Protein AF-A0AAW0XJX6-F1 (afdb_monomer)

Solvent-accessible surface area (backbone atoms only — not comparable to full-atom values): 5277 Å² total; per-residue (Å²): 137,80,85,62,63,68,65,38,80,44,78,47,77,47,86,43,70,48,69,62,51,64,49,42,49,37,24,41,34,38,42,40,24,65,27,34,39,33,45,36,39,34,62,42,42,24,41,36,38,41,39,20,58,27,30,39,35,44,37,39,31,61,21,54,25,41,35,38,41,40,19,56,29,30,39,34,43,38,38,28,55,30,49,24,40,35,36,41,38,26,65,41,52,77,41,73,71,43,62,42,60,78,55,50,71,47,80,45,64,118

Secondary structure (DSSP, 8-state):
-----SS-EEEEE-SS-EE--B--SS-EEEEE-SS-EE--B--SS-EEEEE-SSEEE--B--SS-EEEEE-SSEEE--B--SS-EEEEE-SS-EE--B--SS-EEEEE--

Organism: Cherax quadricarinatus (NCBI:txid27406)

Foldseek 3Di:
DDADDAEDAEEDEDEEEAEQAEDHAEYAYEYAYAEEYENYEYEHEYAYEYAYQYEYYQHYYEYQYNYEAHYQYEYEAAAYAYQYAYEHEYCYYYYDYHYHDNYNYHYDHD

Nearest PDB structures (foldseek):
  2n3d-assembly1_A  TM=2.867E-01  e=1.865E+00  Caulobacter vibrioides CB15

pLDDT: mean 73.95, std 9.89, range [41.16, 85.31]

Mean predicted aligned error: 7.66 Å

Radius of gyration: 12.64 Å; Cα contacts (8 Å, |Δi|>4): 353; chains: 1; bounding box: 35×19×38 Å

Sequence (110 aa):
DPWLPSRPLAAFKTPGCLQDPWLSSRPLAAFKTPGCLQDPWLPSRPLAAFKTPGCLQDPWLPSRPLAVFKTPGCLQDPWLPSRPLAAFKTPGCLQDPWLPSRPLAAFK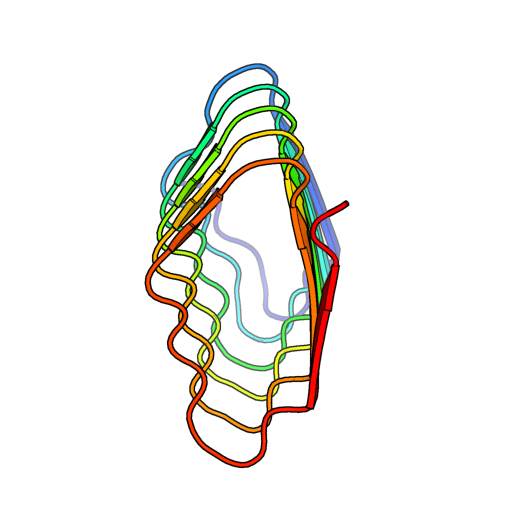TP

Structure (mmCIF, N/CA/C/O backbone):
data_AF-A0AAW0XJX6-F1
#
_entry.id   AF-A0AAW0XJX6-F1
#
loop_
_atom_site.group_PDB
_atom_site.id
_atom_site.type_symbol
_atom_site.label_atom_id
_atom_site.label_alt_id
_atom_site.label_comp_id
_atom_site.label_asym_id
_atom_site.label_entity_id
_atom_site.label_seq_id
_atom_site.pdbx_PDB_ins_code
_atom_site.Cartn_x
_atom_site.Cartn_y
_atom_site.Cartn_z
_atom_site.occupancy
_atom_site.B_iso_or_equiv
_atom_site.auth_seq_id
_atom_site.auth_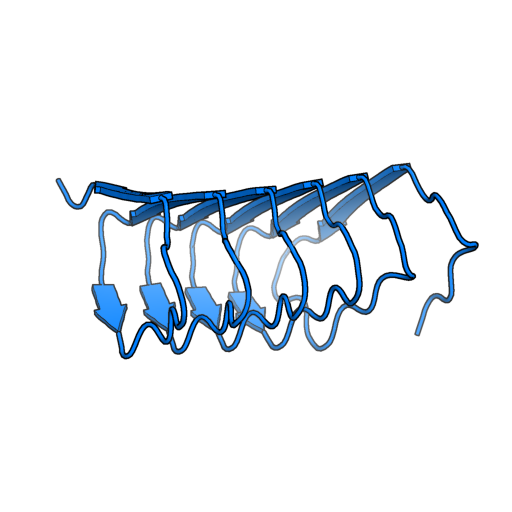comp_id
_atom_site.auth_asym_id
_atom_site.auth_atom_id
_atom_site.pdbx_PDB_model_num
ATOM 1 N N . ASP A 1 1 ? 8.438 7.102 -15.021 1.00 41.56 1 ASP A N 1
ATOM 2 C CA . ASP A 1 1 ? 7.207 6.346 -14.755 1.00 41.56 1 ASP A CA 1
ATOM 3 C C . ASP A 1 1 ? 7.180 4.996 -15.466 1.00 41.56 1 ASP A C 1
ATOM 5 O O . ASP A 1 1 ? 7.096 4.976 -16.692 1.00 41.56 1 ASP A O 1
ATOM 9 N N . PRO A 1 2 ? 7.333 3.863 -14.757 1.00 47.31 2 PRO A N 1
ATOM 10 C CA . PRO A 1 2 ? 7.194 2.537 -15.353 1.00 47.31 2 PRO A CA 1
ATOM 11 C C . PRO A 1 2 ? 5.718 2.094 -15.421 1.00 47.31 2 PRO A C 1
ATOM 13 O O . PRO A 1 2 ? 5.089 1.831 -14.402 1.00 47.31 2 PRO A O 1
ATOM 16 N N . TRP A 1 3 ? 5.184 1.947 -16.636 1.00 41.16 3 TRP A N 1
ATOM 17 C CA . TRP A 1 3 ? 3.857 1.372 -16.914 1.00 41.16 3 TRP A CA 1
ATOM 18 C C . TRP A 1 3 ? 3.911 -0.166 -17.002 1.00 41.16 3 TRP A C 1
ATOM 20 O O . TRP A 1 3 ? 4.812 -0.707 -17.641 1.00 41.16 3 TRP A O 1
ATOM 30 N N . LEU A 1 4 ? 2.943 -0.893 -16.413 1.00 51.50 4 LEU A N 1
ATOM 31 C CA . LEU A 1 4 ? 2.908 -2.372 -16.425 1.00 51.50 4 LEU A CA 1
ATOM 32 C C . LEU A 1 4 ? 1.507 -2.971 -16.729 1.00 51.50 4 LEU A C 1
ATOM 34 O O . LEU A 1 4 ? 0.493 -2.453 -16.249 1.00 51.50 4 LEU A O 1
ATOM 38 N N . PRO A 1 5 ? 1.429 -4.088 -17.489 1.00 44.91 5 PRO A N 1
ATOM 39 C CA . PRO A 1 5 ? 0.186 -4.676 -18.020 1.00 44.91 5 PRO A CA 1
ATOM 40 C C . PRO A 1 5 ? -0.702 -5.337 -16.951 1.00 44.91 5 PRO A C 1
ATOM 42 O O . PRO A 1 5 ? -0.260 -5.579 -15.840 1.00 44.91 5 PRO A O 1
ATOM 45 N N . SER A 1 6 ? -1.950 -5.673 -17.309 1.00 44.78 6 SER A N 1
ATOM 46 C CA . SER A 1 6 ? -3.156 -5.847 -16.465 1.00 44.78 6 SER A CA 1
ATOM 47 C C . SER A 1 6 ? -3.138 -6.839 -15.281 1.00 44.78 6 SER A C 1
ATOM 49 O O . SER A 1 6 ? -4.083 -6.825 -14.486 1.00 44.78 6 SER A O 1
ATOM 51 N N . ARG A 1 7 ? -2.122 -7.700 -15.146 1.00 53.81 7 ARG A N 1
ATOM 52 C CA . ARG A 1 7 ? -1.913 -8.619 -14.002 1.00 53.81 7 ARG A CA 1
ATOM 53 C C . ARG A 1 7 ? -0.420 -8.702 -13.636 1.00 53.81 7 ARG A C 1
ATOM 55 O O . ARG A 1 7 ? 0.172 -9.778 -13.744 1.00 53.81 7 ARG A O 1
ATOM 62 N N . PRO A 1 8 ? 0.229 -7.591 -13.261 1.00 61.31 8 PRO A N 1
ATOM 63 C CA . PRO A 1 8 ? 1.651 -7.612 -12.985 1.00 61.31 8 PRO A CA 1
ATOM 64 C C . PRO A 1 8 ? 1.891 -8.196 -11.587 1.00 61.31 8 PRO A C 1
ATOM 66 O O . PRO A 1 8 ? 1.278 -7.776 -10.602 1.00 61.31 8 PRO A O 1
ATOM 69 N N . LEU A 1 9 ? 2.780 -9.184 -11.511 1.00 65.81 9 LEU A N 1
ATOM 70 C CA . LEU A 1 9 ? 3.403 -9.613 -10.263 1.00 65.81 9 LEU A CA 1
ATOM 71 C C . LEU A 1 9 ? 4.633 -8.718 -10.100 1.00 65.81 9 LEU A C 1
ATOM 73 O O . LEU A 1 9 ? 5.593 -8.849 -10.856 1.00 65.81 9 LEU A O 1
ATOM 77 N N . ALA A 1 10 ? 4.559 -7.741 -9.198 1.00 67.81 10 ALA A N 1
ATOM 78 C CA . ALA A 1 10 ? 5.551 -6.679 -9.100 1.00 67.81 10 ALA A CA 1
ATOM 79 C C . ALA A 1 10 ? 6.120 -6.600 -7.681 1.00 67.81 10 ALA A C 1
ATOM 81 O O . ALA A 1 10 ? 5.393 -6.411 -6.705 1.00 67.81 10 ALA A O 1
ATOM 82 N N . ALA A 1 11 ? 7.437 -6.751 -7.566 1.00 69.88 11 ALA A N 1
ATOM 83 C CA . ALA A 1 11 ? 8.161 -6.562 -6.319 1.00 69.88 11 ALA A CA 1
ATOM 84 C C . ALA A 1 11 ? 9.083 -5.352 -6.471 1.00 69.88 11 ALA A C 1
ATOM 86 O O . ALA A 1 11 ? 10.051 -5.392 -7.228 1.00 69.88 11 ALA A O 1
ATOM 87 N N . PHE A 1 12 ? 8.785 -4.283 -5.742 1.00 71.75 12 PHE A N 1
ATOM 88 C CA . PHE A 1 12 ? 9.594 -3.074 -5.726 1.00 71.75 12 PHE A CA 1
ATOM 89 C C . PHE A 1 12 ? 10.429 -3.048 -4.457 1.00 71.75 12 PHE A C 1
ATOM 91 O O . PHE A 1 12 ? 9.909 -3.117 -3.338 1.00 71.75 12 PHE A O 1
ATOM 98 N N . LYS A 1 13 ? 11.743 -2.945 -4.641 1.00 75.75 13 LYS A N 1
ATOM 99 C CA . LYS A 1 13 ? 12.691 -2.726 -3.556 1.00 75.75 13 LYS A CA 1
ATOM 100 C C . LYS A 1 13 ? 13.564 -1.537 -3.911 1.00 75.75 13 LYS A C 1
ATOM 102 O O . LYS A 1 13 ? 14.543 -1.678 -4.635 1.00 75.75 13 LYS A O 1
ATOM 107 N N . THR A 1 14 ? 13.210 -0.384 -3.374 1.00 71.19 14 THR A N 1
ATOM 108 C CA . THR A 1 14 ? 13.944 0.863 -3.575 1.00 71.19 14 THR A CA 1
ATOM 109 C C . THR A 1 14 ? 14.611 1.255 -2.264 1.00 71.19 14 THR A C 1
ATOM 111 O O . THR A 1 14 ? 13.920 1.362 -1.251 1.00 71.19 14 THR A O 1
ATOM 114 N N . PRO A 1 15 ? 15.941 1.437 -2.223 1.00 65.50 15 PRO A N 1
ATOM 115 C CA . PRO A 1 15 ? 16.578 2.129 -1.110 1.00 65.50 15 PRO A CA 1
ATOM 116 C C . PRO A 1 15 ? 16.189 3.617 -1.162 1.00 65.50 15 PRO A C 1
ATOM 118 O O . PRO A 1 15 ? 16.242 4.225 -2.224 1.00 65.50 15 PRO A O 1
ATOM 121 N N . GLY A 1 16 ? 15.785 4.197 -0.029 1.00 75.81 16 GLY A N 1
ATOM 122 C CA . GLY A 1 16 ? 15.387 5.610 0.051 1.00 75.81 16 GLY A CA 1
ATOM 123 C C . GLY A 1 16 ? 13.874 5.824 0.021 1.00 75.81 16 GLY A C 1
ATOM 124 O O . GLY A 1 16 ? 13.149 5.067 0.667 1.00 75.81 16 GLY A O 1
ATOM 125 N N . CYS A 1 17 ? 13.425 6.870 -0.678 1.00 77.12 17 CYS A N 1
ATOM 126 C CA . CYS A 1 17 ? 12.015 7.241 -0.807 1.00 77.12 17 CYS A CA 1
ATOM 127 C C . CYS A 1 17 ? 11.452 6.825 -2.174 1.00 77.12 17 CYS A C 1
ATOM 129 O O . CYS A 1 17 ? 12.146 6.919 -3.185 1.00 77.12 17 CYS A O 1
ATOM 131 N N . LEU A 1 18 ? 10.200 6.367 -2.203 1.00 77.25 18 LEU A N 1
ATOM 132 C CA . LEU A 1 18 ? 9.452 6.069 -3.426 1.00 77.25 18 LEU A CA 1
ATOM 133 C C . LEU A 1 18 ? 8.208 6.964 -3.464 1.00 77.25 18 LEU A C 1
ATOM 135 O O . LEU A 1 18 ? 7.432 6.947 -2.512 1.00 77.25 18 LEU A O 1
ATOM 139 N N . GLN A 1 19 ? 8.037 7.715 -4.547 1.00 79.62 19 GLN A N 1
ATOM 140 C CA . GLN A 1 19 ? 6.915 8.634 -4.757 1.00 79.62 19 GLN A CA 1
ATOM 141 C C . GLN A 1 19 ? 6.065 8.159 -5.936 1.00 79.62 19 GLN A C 1
ATOM 143 O O . GLN A 1 19 ? 6.607 7.569 -6.876 1.00 79.62 19 GLN A O 1
ATOM 148 N N . ASP A 1 20 ? 4.753 8.363 -5.832 1.00 77.69 20 ASP A N 1
ATOM 149 C CA . ASP A 1 20 ? 3.749 8.129 -6.875 1.00 77.69 20 ASP A CA 1
ATOM 150 C C . ASP A 1 20 ? 3.816 6.761 -7.595 1.00 77.69 20 ASP A C 1
ATOM 152 O O . ASP A 1 20 ? 3.679 6.690 -8.821 1.00 77.69 20 ASP A O 1
ATOM 156 N N . PRO A 1 21 ? 4.038 5.619 -6.907 1.00 75.62 21 PRO A N 1
ATOM 157 C CA . PRO A 1 21 ? 4.080 4.342 -7.600 1.00 75.62 21 PRO A CA 1
ATOM 158 C C . PRO A 1 21 ? 2.679 3.937 -8.076 1.00 75.62 21 PRO A C 1
ATOM 160 O O . PRO A 1 21 ? 1.767 3.686 -7.282 1.00 75.62 21 PRO A O 1
ATOM 163 N N . TRP A 1 22 ? 2.539 3.787 -9.392 1.00 72.38 22 TRP A N 1
ATOM 164 C CA . TRP A 1 22 ? 1.283 3.422 -10.038 1.00 72.38 22 TRP A CA 1
ATOM 165 C C . TRP A 1 22 ? 1.276 1.965 -10.502 1.00 72.38 22 TRP A C 1
ATOM 167 O O . TRP A 1 22 ? 2.214 1.484 -11.142 1.00 72.38 22 TRP A O 1
ATOM 177 N N . LEU A 1 23 ? 0.195 1.240 -10.210 1.00 67.56 23 LEU A N 1
ATOM 178 C CA . LEU A 1 23 ? 0.018 -0.143 -10.654 1.00 67.56 23 LEU A CA 1
ATOM 179 C C . LEU A 1 23 ? -1.350 -0.363 -11.298 1.00 67.56 23 LEU A C 1
ATOM 181 O O . LEU A 1 23 ? -2.357 0.169 -10.851 1.00 67.56 23 LEU A O 1
ATOM 185 N N . SER A 1 24 ? -1.394 -1.176 -12.356 1.00 63.28 24 SER A N 1
ATOM 186 C CA . SER A 1 24 ? -2.610 -1.421 -13.143 1.00 63.28 24 SER A CA 1
ATOM 187 C C . SER A 1 24 ? -3.575 -2.424 -12.487 1.00 63.28 24 SER A C 1
ATOM 189 O O . SER A 1 24 ? -3.287 -2.985 -11.442 1.00 63.28 24 SER A O 1
ATOM 191 N N . SER A 1 25 ? -4.742 -2.653 -13.106 1.00 56.66 25 SER A N 1
ATOM 192 C CA . SER A 1 25 ? -6.001 -3.159 -12.511 1.00 56.66 25 SER A CA 1
ATOM 193 C C . SER A 1 25 ? -5.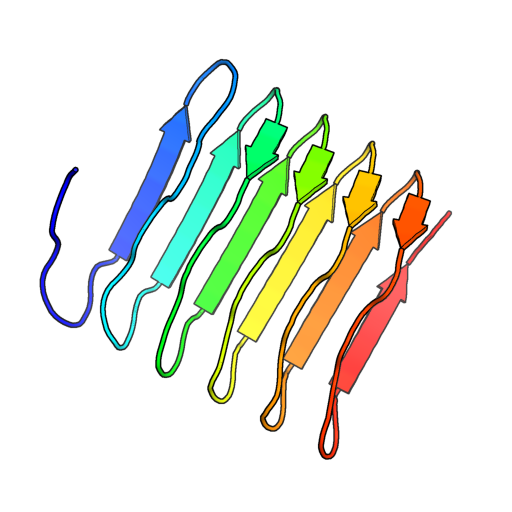976 -4.318 -11.490 1.00 56.66 25 SER A C 1
ATOM 195 O O . SER A 1 25 ? -6.781 -4.326 -10.554 1.00 56.66 25 SER A O 1
ATOM 197 N N . ARG A 1 26 ? -5.108 -5.330 -11.621 1.00 62.84 26 ARG A N 1
ATOM 198 C CA . ARG A 1 26 ? -5.076 -6.497 -10.709 1.00 62.84 26 ARG A CA 1
ATOM 199 C C . ARG A 1 26 ? -3.648 -6.868 -10.313 1.00 62.84 26 ARG A C 1
ATOM 201 O O . ARG A 1 26 ? -3.182 -7.955 -10.664 1.00 62.84 26 ARG A O 1
ATOM 208 N N . PRO A 1 27 ? -2.939 -5.971 -9.623 1.00 67.88 27 PRO A N 1
ATOM 209 C CA . PRO A 1 27 ? -1.550 -6.180 -9.289 1.00 67.88 27 PRO A CA 1
ATOM 210 C C . PRO A 1 27 ? -1.431 -7.037 -8.033 1.00 67.88 27 PRO A C 1
ATOM 212 O O . PRO A 1 27 ? -2.169 -6.865 -7.056 1.00 67.88 27 PRO A O 1
ATOM 215 N N . LEU A 1 28 ? -0.471 -7.955 -8.069 1.00 74.75 28 LEU A N 1
ATOM 216 C CA . LEU A 1 28 ? 0.067 -8.565 -6.865 1.00 74.75 28 LEU A CA 1
ATOM 217 C C . LEU A 1 28 ? 1.378 -7.836 -6.584 1.00 74.75 28 LEU A C 1
ATOM 219 O O . LEU A 1 28 ? 2.364 -8.024 -7.298 1.00 74.75 28 LEU A O 1
ATOM 223 N N . ALA A 1 29 ? 1.344 -6.935 -5.608 1.00 75.25 29 ALA A N 1
ATOM 224 C CA . ALA A 1 29 ? 2.382 -5.942 -5.400 1.00 75.25 29 ALA A CA 1
ATOM 225 C C . ALA A 1 29 ? 3.025 -6.096 -4.026 1.00 75.25 29 ALA A C 1
ATOM 227 O O . ALA A 1 29 ? 2.340 -6.119 -3.003 1.00 75.25 29 ALA A O 1
ATOM 228 N N . ALA A 1 30 ? 4.349 -6.155 -3.995 1.00 78.12 30 ALA A N 1
ATOM 229 C CA . ALA A 1 30 ? 5.118 -6.069 -2.766 1.00 78.12 30 ALA A CA 1
ATOM 230 C C . ALA A 1 30 ? 6.032 -4.847 -2.837 1.00 78.12 30 ALA A C 1
ATOM 232 O O . ALA A 1 30 ? 6.969 -4.815 -3.633 1.00 78.12 30 ALA A O 1
ATOM 233 N N . PHE A 1 31 ? 5.774 -3.857 -1.989 1.00 77.75 31 PHE A N 1
ATOM 234 C CA . PHE A 1 31 ? 6.608 -2.672 -1.849 1.00 77.75 31 PHE A CA 1
ATOM 235 C C . PHE A 1 31 ? 7.454 -2.792 -0.589 1.00 77.75 31 PHE A C 1
ATOM 237 O O . PHE A 1 31 ? 6.931 -2.964 0.517 1.00 77.75 31 PHE A O 1
ATOM 244 N N . LYS A 1 32 ? 8.775 -2.704 -0.746 1.00 82.00 32 LYS A N 1
ATOM 245 C CA . LYS A 1 32 ? 9.722 -2.672 0.365 1.00 82.00 32 LYS A CA 1
ATOM 246 C C . LYS A 1 32 ? 10.662 -1.486 0.212 1.00 82.00 32 LYS A C 1
ATOM 248 O O . LYS A 1 32 ? 11.644 -1.562 -0.524 1.00 82.00 32 LYS A O 1
ATOM 253 N N . THR A 1 33 ? 10.404 -0.450 0.994 1.00 79.44 33 THR A N 1
ATOM 254 C CA . THR A 1 33 ? 11.115 0.826 0.895 1.00 79.44 33 THR A CA 1
ATOM 255 C C . THR A 1 33 ? 11.633 1.203 2.280 1.00 79.44 33 THR A C 1
ATOM 257 O O . THR A 1 33 ? 10.818 1.436 3.162 1.00 79.44 33 THR A O 1
ATOM 260 N N . PRO A 1 34 ? 12.957 1.191 2.542 1.00 73.56 34 PRO A N 1
ATOM 261 C CA . PRO A 1 34 ? 13.534 1.486 3.856 1.00 73.56 34 PRO A CA 1
ATOM 262 C C . PRO A 1 34 ? 13.244 2.898 4.387 1.00 73.56 34 PRO A C 1
ATOM 264 O O . PRO A 1 34 ? 13.308 3.082 5.597 1.00 73.56 34 PRO A O 1
ATOM 267 N N . GLY A 1 35 ? 12.937 3.864 3.512 1.00 81.75 35 GLY A N 1
ATOM 268 C CA . GLY A 1 35 ? 12.607 5.246 3.868 1.00 81.75 35 GLY A CA 1
ATOM 269 C C . GLY A 1 35 ? 11.102 5.509 3.858 1.00 81.75 35 GLY A C 1
ATOM 270 O O . GLY A 1 35 ? 10.362 4.892 4.625 1.00 81.75 35 GLY A O 1
ATOM 271 N N . CYS A 1 36 ? 10.664 6.423 2.991 1.00 79.75 36 CYS A N 1
ATOM 272 C CA . CYS A 1 36 ? 9.263 6.819 2.861 1.00 79.75 36 CYS A CA 1
ATOM 273 C C . CYS A 1 36 ? 8.640 6.295 1.564 1.00 79.75 36 CYS A C 1
ATOM 275 O O . CYS A 1 36 ? 9.310 6.190 0.538 1.00 79.75 36 CYS A O 1
ATOM 277 N N . LEU A 1 37 ? 7.352 5.973 1.602 1.00 81.50 37 LEU A N 1
ATOM 278 C CA . LEU A 1 37 ? 6.572 5.643 0.417 1.00 81.50 37 LEU A CA 1
ATOM 279 C C . LEU A 1 37 ? 5.331 6.536 0.391 1.00 81.50 37 LEU A C 1
ATOM 281 O O . LEU A 1 37 ? 4.548 6.512 1.336 1.00 81.50 37 LEU A O 1
ATOM 285 N N . GLN A 1 38 ? 5.216 7.353 -0.649 1.00 83.38 38 GLN A N 1
ATOM 286 C CA . GLN A 1 38 ? 4.193 8.389 -0.794 1.00 83.38 38 GLN A CA 1
ATOM 287 C C . GLN A 1 38 ? 3.304 8.071 -1.994 1.00 83.38 38 GLN A C 1
ATOM 289 O O . GLN A 1 38 ? 3.795 7.535 -2.992 1.00 83.38 38 GLN A O 1
ATOM 294 N N . ASP A 1 39 ? 2.011 8.348 -1.851 1.00 82.38 39 ASP A N 1
ATOM 295 C CA . ASP A 1 39 ? 1.001 8.310 -2.912 1.00 82.38 39 ASP A CA 1
ATOM 296 C C . ASP A 1 39 ? 0.920 6.999 -3.731 1.00 82.38 39 ASP A C 1
ATOM 298 O O . ASP A 1 39 ? 0.801 7.030 -4.962 1.00 82.38 39 ASP A O 1
ATOM 302 N N . PRO A 1 40 ? 0.984 5.791 -3.126 1.00 81.25 40 PRO A N 1
ATOM 303 C CA . PRO A 1 40 ? 0.828 4.571 -3.906 1.00 81.25 40 PRO A CA 1
ATOM 304 C C . PRO A 1 40 ? -0.614 4.366 -4.368 1.00 81.25 40 PRO A C 1
ATOM 306 O O . PRO A 1 40 ? -1.546 4.349 -3.562 1.00 81.25 40 PRO A O 1
ATOM 309 N N . TRP A 1 41 ? -0.785 4.081 -5.661 1.00 80.38 41 TRP A N 1
ATOM 310 C CA . TRP A 1 41 ? -2.101 4.011 -6.296 1.00 80.38 41 TRP A CA 1
ATOM 311 C C . TRP A 1 41 ? -2.385 2.650 -6.947 1.00 80.38 41 TRP A C 1
ATOM 313 O O . TRP A 1 41 ? -1.638 2.181 -7.814 1.00 80.38 41 TRP A O 1
ATOM 323 N N . LEU A 1 42 ? -3.479 1.995 -6.526 1.00 76.56 42 LEU A N 1
ATOM 324 C CA . LEU A 1 42 ? -3.808 0.604 -6.886 1.00 76.56 42 LEU A CA 1
ATOM 325 C C . LEU A 1 42 ? -5.324 0.376 -7.151 1.00 76.56 42 LEU A C 1
ATOM 327 O O . LEU A 1 42 ? -6.090 0.153 -6.212 1.00 76.56 42 LEU A O 1
ATOM 331 N N . PRO A 1 43 ? -5.797 0.310 -8.410 1.00 65.06 43 PRO A N 1
ATOM 332 C CA . PRO A 1 43 ? -7.157 0.731 -8.762 1.00 65.06 43 PRO A CA 1
ATOM 333 C C . PRO A 1 43 ? -8.308 -0.279 -8.742 1.00 65.06 43 PRO A C 1
ATOM 335 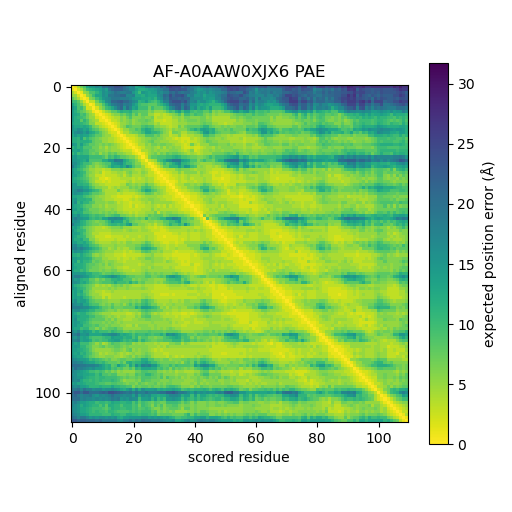O O . PRO A 1 43 ? -9.449 0.155 -8.882 1.00 65.06 43 PRO A O 1
ATOM 338 N N . SER A 1 44 ? -8.106 -1.602 -8.690 1.00 65.75 44 SER A N 1
ATOM 339 C CA . SER A 1 44 ? -9.263 -2.502 -8.932 1.00 65.75 44 SER A CA 1
ATOM 340 C C . SER A 1 44 ? -9.381 -3.714 -8.024 1.00 65.75 44 SER A C 1
ATOM 342 O O . SER A 1 44 ? -10.458 -3.924 -7.477 1.00 65.75 44 SER A O 1
ATOM 344 N N . ARG A 1 45 ? -8.347 -4.553 -7.895 1.00 68.69 45 ARG A N 1
ATOM 345 C CA . ARG A 1 45 ? -8.307 -5.670 -6.921 1.00 68.69 45 ARG A CA 1
ATOM 346 C C . ARG A 1 45 ? -6.872 -5.973 -6.494 1.00 68.69 45 ARG A C 1
ATOM 348 O O . ARG A 1 45 ? -6.352 -7.040 -6.829 1.00 68.69 45 ARG A O 1
ATOM 355 N N . PRO A 1 46 ? -6.199 -5.023 -5.844 1.00 72.62 46 PRO A N 1
ATOM 356 C CA . PRO A 1 46 ? -4.820 -5.222 -5.456 1.00 72.62 46 PRO A CA 1
ATOM 357 C C . PRO A 1 46 ? -4.700 -6.228 -4.324 1.00 72.62 46 PRO A C 1
ATOM 359 O O . PRO A 1 46 ? -5.447 -6.179 -3.344 1.00 72.62 46 PRO A O 1
ATOM 362 N N . LEU A 1 47 ? -3.717 -7.114 -4.468 1.00 78.50 47 LEU A N 1
ATOM 363 C CA . LEU A 1 47 ? -3.124 -7.808 -3.338 1.00 78.50 47 LEU A CA 1
ATOM 364 C C . LEU A 1 47 ? -1.797 -7.106 -3.058 1.00 78.50 47 LEU A C 1
ATOM 366 O O . LEU A 1 47 ? -0.817 -7.324 -3.770 1.00 78.50 47 LEU A O 1
ATOM 370 N N . ALA A 1 48 ? -1.801 -6.196 -2.088 1.00 78.25 48 ALA A N 1
ATOM 371 C CA . ALA A 1 48 ? -0.682 -5.302 -1.828 1.00 78.25 48 ALA A CA 1
ATOM 372 C C . ALA A 1 48 ? -0.077 -5.565 -0.448 1.00 78.25 48 ALA A C 1
ATOM 374 O O . ALA A 1 48 ? -0.775 -5.600 0.566 1.00 78.25 48 ALA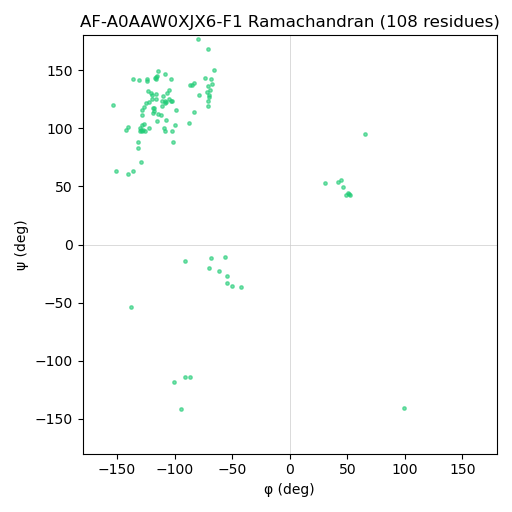 A O 1
ATOM 375 N N . ALA A 1 49 ? 1.240 -5.722 -0.403 1.00 82.75 49 ALA A N 1
ATOM 376 C CA . ALA A 1 49 ? 2.005 -5.766 0.830 1.00 82.75 49 ALA A CA 1
ATOM 377 C C . ALA A 1 49 ? 2.985 -4.594 0.849 1.00 82.75 49 ALA A C 1
ATOM 379 O O . ALA A 1 49 ? 3.920 -4.544 0.052 1.00 82.75 49 ALA A O 1
ATOM 380 N N . PHE A 1 50 ? 2.790 -3.674 1.785 1.00 81.81 50 PHE A N 1
ATOM 381 C CA . PHE A 1 50 ? 3.665 -2.533 2.005 1.00 81.81 50 PHE A CA 1
ATOM 382 C C . PHE A 1 50 ? 4.508 -2.765 3.251 1.00 81.81 50 PHE A C 1
ATOM 384 O O . PHE A 1 50 ? 3.985 -3.034 4.337 1.00 81.81 50 PHE A O 1
ATOM 391 N N . LYS A 1 51 ? 5.828 -2.670 3.099 1.00 85.25 51 LYS A N 1
ATOM 392 C CA . LYS A 1 51 ? 6.780 -2.715 4.205 1.00 85.25 51 LYS A CA 1
ATOM 393 C C . LYS A 1 51 ? 7.700 -1.501 4.145 1.00 85.25 51 LYS A C 1
ATOM 395 O O . LYS A 1 51 ? 8.663 -1.495 3.377 1.00 85.25 51 LYS A O 1
ATOM 400 N N . THR A 1 52 ? 7.437 -0.538 5.019 1.00 81.44 52 THR A N 1
ATOM 401 C CA . THR A 1 52 ? 8.119 0.761 5.042 1.00 81.44 52 THR A CA 1
ATOM 402 C C . THR A 1 52 ? 8.613 1.057 6.460 1.00 81.44 52 THR A C 1
ATOM 404 O O . THR A 1 52 ? 7.819 1.455 7.299 1.00 81.44 52 THR A O 1
ATOM 407 N N . PRO A 1 53 ? 9.894 0.807 6.792 1.00 77.88 53 PRO A N 1
ATOM 408 C CA . PRO A 1 53 ? 10.489 1.147 8.087 1.00 77.88 53 PRO A CA 1
ATOM 409 C C . PRO A 1 53 ? 10.351 2.621 8.496 1.00 77.88 53 PRO A C 1
ATOM 411 O O . PRO A 1 53 ? 10.309 2.878 9.693 1.00 77.88 53 PRO A O 1
ATOM 414 N N . GLY A 1 54 ? 10.247 3.552 7.541 1.00 82.75 54 GLY A N 1
ATOM 415 C CA . GLY A 1 54 ? 9.939 4.962 7.791 1.00 82.75 54 GLY A CA 1
ATOM 416 C C . GLY A 1 54 ? 8.437 5.248 7.744 1.00 82.75 54 GLY A C 1
ATOM 417 O O . GLY A 1 54 ? 7.683 4.757 8.585 1.00 82.75 54 GLY A O 1
ATOM 418 N N . CYS A 1 55 ? 8.005 6.037 6.759 1.00 81.44 55 CYS A N 1
ATOM 419 C CA . CYS A 1 55 ? 6.624 6.513 6.647 1.00 81.44 55 CYS A CA 1
ATOM 420 C C . CYS A 1 55 ? 5.922 5.979 5.393 1.00 81.44 55 CYS A C 1
ATOM 422 O O . CYS A 1 55 ? 6.536 5.844 4.335 1.00 81.44 55 CYS A O 1
ATOM 424 N N . LEU A 1 56 ? 4.627 5.700 5.506 1.00 82.94 56 LEU A N 1
ATOM 425 C CA . LEU A 1 56 ? 3.724 5.495 4.377 1.00 82.94 56 LEU A CA 1
ATOM 426 C C . LEU A 1 56 ? 2.669 6.600 4.392 1.00 82.94 56 LEU A C 1
ATOM 428 O O . LEU A 1 56 ? 2.001 6.767 5.409 1.00 82.94 56 LEU A O 1
ATOM 432 N N . GLN A 1 57 ? 2.523 7.327 3.294 1.00 84.94 57 GLN A N 1
ATOM 433 C CA . GLN A 1 57 ? 1.574 8.436 3.177 1.00 84.94 57 GLN A CA 1
ATOM 434 C C . GLN A 1 57 ? 0.640 8.204 1.993 1.00 84.94 57 GLN A C 1
ATOM 436 O O . GLN A 1 57 ? 1.058 7.627 0.985 1.00 84.94 57 GLN A O 1
ATOM 441 N N . ASP A 1 58 ? -0.621 8.584 2.178 1.00 83.62 58 ASP A N 1
ATOM 442 C CA . ASP A 1 58 ? -1.663 8.648 1.153 1.00 83.62 58 ASP A CA 1
ATOM 443 C C . ASP A 1 58 ? -1.857 7.373 0.300 1.00 83.62 58 ASP A C 1
ATOM 445 O O . ASP A 1 58 ? -2.001 7.446 -0.925 1.00 83.62 58 ASP A O 1
ATOM 449 N N . PRO A 1 59 ? -1.870 6.147 0.875 1.00 82.56 59 PRO A N 1
ATOM 450 C CA . PRO A 1 59 ? -2.091 4.963 0.062 1.00 82.56 59 PRO A CA 1
ATOM 451 C C . PRO A 1 59 ? -3.542 4.865 -0.425 1.00 82.56 59 PRO A C 1
ATOM 453 O O . PRO A 1 59 ? -4.478 4.760 0.372 1.00 82.56 59 PRO A O 1
ATOM 456 N N . TRP A 1 60 ? -3.717 4.790 -1.748 1.00 82.88 60 TRP A N 1
ATOM 457 C CA . TRP A 1 60 ? -5.020 4.816 -2.413 1.00 82.88 60 TRP A CA 1
ATOM 458 C C . TRP A 1 60 ? -5.378 3.4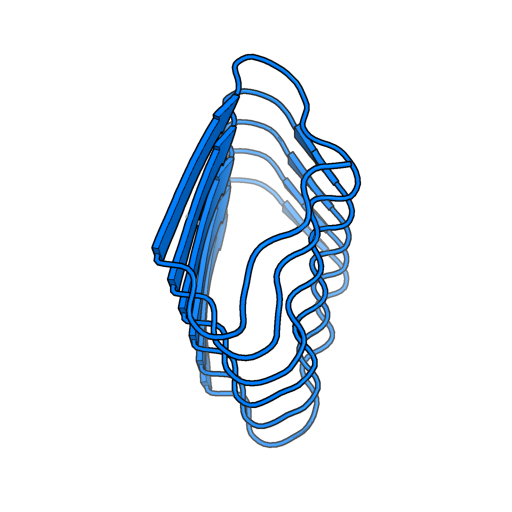74 -3.062 1.00 82.88 60 TRP A C 1
ATOM 460 O O . TRP A 1 60 ? -4.785 3.048 -4.061 1.00 82.88 60 TRP A O 1
ATOM 470 N N . LEU A 1 61 ? -6.384 2.788 -2.503 1.00 80.56 61 LEU A N 1
ATOM 471 C CA . LEU A 1 61 ? -6.824 1.463 -2.959 1.00 80.56 61 LEU A CA 1
ATOM 472 C C . LEU A 1 61 ? -8.361 1.382 -3.137 1.00 80.56 61 LEU A C 1
ATOM 474 O O . LEU A 1 61 ? -9.074 0.874 -2.264 1.00 80.56 61 LEU A O 1
ATOM 478 N N . PRO A 1 62 ? -8.904 1.829 -4.284 1.00 71.00 62 PRO A N 1
ATOM 479 C CA . PRO A 1 62 ? -10.332 2.076 -4.522 1.00 71.00 62 PRO A CA 1
ATOM 480 C C . PRO A 1 62 ? -11.277 0.866 -4.579 1.00 71.00 62 PRO A C 1
ATOM 482 O O . PRO A 1 62 ? -12.489 1.060 -4.654 1.00 71.00 62 PRO A O 1
ATOM 485 N N . SER A 1 63 ? -10.818 -0.387 -4.642 1.00 72.06 63 SER A N 1
ATOM 486 C CA . SER A 1 63 ? -11.738 -1.508 -4.925 1.00 72.06 63 SER A CA 1
ATOM 487 C C . SER A 1 63 ? -11.277 -2.856 -4.374 1.00 72.06 63 SER A C 1
ATOM 489 O O . SER A 1 63 ? -10.208 -3.344 -4.729 1.00 72.06 63 SER A O 1
ATOM 491 N N . ARG A 1 64 ? -12.107 -3.454 -3.495 1.00 71.62 64 ARG A N 1
ATOM 492 C CA . ARG A 1 64 ? -11.901 -4.750 -2.803 1.00 71.62 64 ARG A CA 1
ATOM 493 C C . ARG A 1 64 ? -10.426 -5.090 -2.534 1.00 71.62 64 ARG A C 1
ATOM 495 O O . ARG A 1 64 ? -9.972 -6.160 -2.955 1.00 71.62 64 ARG A O 1
ATOM 502 N N . PRO A 1 65 ? -9.667 -4.187 -1.897 1.00 74.94 65 PRO A N 1
ATOM 503 C CA . PRO A 1 65 ? -8.251 -4.408 -1.695 1.00 74.94 65 PRO A CA 1
ATOM 504 C C . PRO A 1 65 ? -8.013 -5.468 -0.625 1.00 74.94 65 PRO A C 1
ATOM 506 O O . PRO A 1 65 ? -8.724 -5.530 0.381 1.00 74.94 65 PRO A O 1
ATOM 509 N N . LEU A 1 66 ? -6.976 -6.269 -0.846 1.00 81.19 66 LEU A N 1
ATOM 510 C CA . LEU A 1 66 ? -6.341 -7.098 0.167 1.00 81.19 66 LEU A CA 1
ATOM 511 C C . LEU A 1 66 ? -4.986 -6.457 0.460 1.00 81.19 66 LEU A C 1
ATOM 513 O O . LEU A 1 66 ? -4.041 -6.611 -0.314 1.00 81.19 66 LEU A O 1
ATOM 517 N N . ALA A 1 67 ? -4.924 -5.671 1.532 1.00 78.94 67 ALA A N 1
ATOM 518 C CA . ALA A 1 67 ? -3.778 -4.824 1.829 1.00 78.94 67 ALA A CA 1
ATOM 519 C C . ALA A 1 67 ? -3.163 -5.177 3.185 1.00 78.94 67 ALA A C 1
ATOM 521 O O . ALA A 1 67 ? -3.848 -5.261 4.203 1.00 78.94 67 ALA A O 1
ATOM 522 N N . VAL A 1 68 ? -1.849 -5.366 3.210 1.00 83.94 68 VAL A N 1
ATOM 523 C CA . VAL A 1 68 ? -1.086 -5.525 4.447 1.00 83.94 68 VAL A CA 1
ATOM 524 C C . VAL A 1 68 ? -0.082 -4.394 4.531 1.00 83.94 68 VAL A C 1
ATOM 526 O O . VAL A 1 68 ? 0.837 -4.312 3.720 1.00 83.94 68 VAL A O 1
ATOM 529 N N . PHE A 1 69 ? -0.228 -3.561 5.550 1.00 82.44 69 PHE A N 1
ATOM 530 C CA . PHE A 1 69 ? 0.660 -2.449 5.828 1.00 82.44 69 PHE A CA 1
ATOM 531 C C . PHE A 1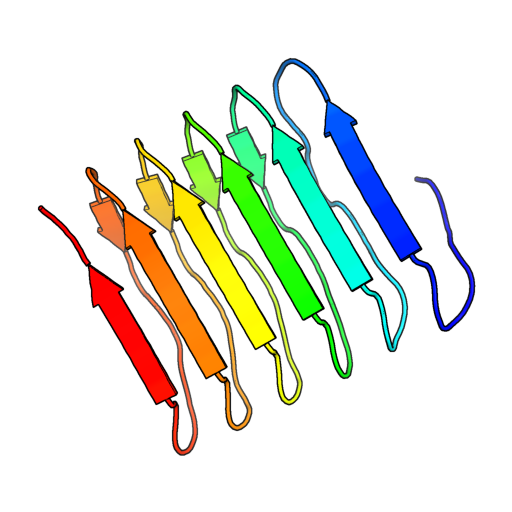 69 ? 1.507 -2.759 7.059 1.00 82.44 69 PHE A C 1
ATOM 533 O O . PHE A 1 69 ? 0.990 -3.078 8.132 1.00 82.44 69 PHE A O 1
ATOM 540 N N . LYS A 1 70 ? 2.830 -2.700 6.901 1.00 85.31 70 LYS A N 1
ATOM 541 C CA . LYS A 1 70 ? 3.806 -2.863 7.981 1.00 85.31 70 LYS A CA 1
ATOM 542 C C . LYS A 1 70 ? 4.743 -1.665 7.992 1.00 85.31 70 LYS A C 1
ATOM 544 O O . LYS A 1 70 ? 5.729 -1.652 7.253 1.00 85.31 70 LYS A O 1
ATOM 549 N N . THR A 1 71 ? 4.456 -0.713 8.867 1.00 80.19 71 THR A N 1
ATOM 550 C CA . THR A 1 71 ? 5.200 0.544 8.986 1.00 80.19 71 THR A CA 1
ATOM 551 C C . THR A 1 71 ? 5.634 0.795 10.429 1.00 80.19 71 THR A C 1
ATOM 553 O O . THR A 1 71 ? 4.835 1.242 11.239 1.00 80.19 71 THR A O 1
ATOM 556 N N . PRO A 1 72 ? 6.889 0.468 10.791 1.00 77.56 72 PRO A N 1
ATOM 557 C CA . PRO A 1 72 ? 7.496 0.839 12.070 1.00 77.56 72 PRO A CA 1
ATOM 558 C C . PRO A 1 72 ? 7.373 2.321 12.446 1.00 77.56 72 PRO A C 1
ATOM 560 O O . PRO A 1 72 ? 7.201 2.594 13.628 1.00 77.56 72 PRO A O 1
ATOM 563 N N . GLY A 1 73 ? 7.439 3.243 11.478 1.00 81.44 73 GLY A N 1
ATOM 564 C CA . GLY A 1 73 ? 7.211 4.673 11.699 1.00 81.44 73 GLY A CA 1
ATOM 565 C C . GLY A 1 73 ? 5.731 5.045 11.607 1.00 81.44 73 GLY A C 1
ATOM 566 O O . GLY A 1 73 ? 4.934 4.616 12.436 1.00 81.44 73 GLY A O 1
ATOM 567 N N . CYS A 1 74 ? 5.359 5.841 10.605 1.00 80.50 74 CYS A N 1
ATOM 568 C CA . CYS A 1 74 ? 4.011 6.407 10.487 1.00 80.50 74 CYS A CA 1
ATOM 569 C C . CYS A 1 74 ? 3.250 5.872 9.269 1.00 80.50 74 CYS A C 1
ATOM 571 O O . CYS A 1 74 ? 3.844 5.561 8.235 1.00 80.50 74 CYS A O 1
ATOM 573 N N . LEU A 1 75 ? 1.927 5.786 9.389 1.00 82.38 75 LEU A N 1
ATOM 574 C CA . LEU A 1 75 ? 1.003 5.551 8.286 1.00 82.38 75 LEU A CA 1
ATOM 575 C C . LEU A 1 75 ? -0.087 6.626 8.312 1.00 82.38 75 LEU A C 1
ATOM 577 O O . LEU A 1 75 ? -0.843 6.702 9.278 1.00 82.38 75 LEU A O 1
ATOM 581 N N . GLN A 1 76 ? -0.133 7.460 7.280 1.00 84.38 76 GLN A N 1
ATOM 582 C CA . GLN A 1 76 ? -1.028 8.616 7.194 1.00 84.38 76 GLN A CA 1
ATOM 583 C C . GLN A 1 76 ? -1.999 8.460 6.027 1.00 84.38 76 GLN A C 1
ATOM 585 O O . GLN A 1 76 ? -1.637 7.883 4.998 1.00 84.38 76 GLN A O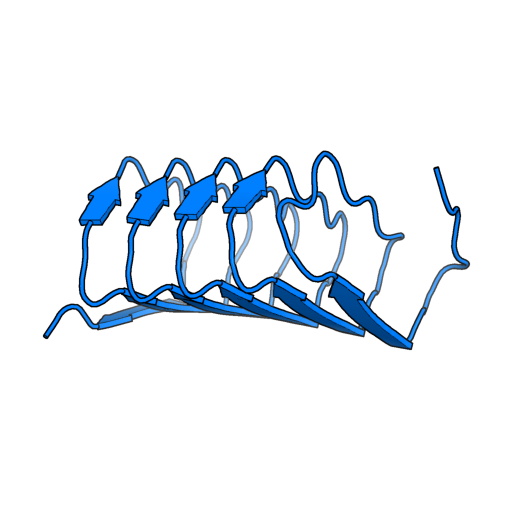 1
ATOM 590 N N . ASP A 1 77 ? -3.229 8.919 6.244 1.00 83.75 77 ASP A N 1
ATOM 591 C CA . ASP A 1 77 ? -4.285 9.081 5.244 1.00 83.75 77 ASP A CA 1
ATOM 592 C C . ASP A 1 77 ? -4.560 7.852 4.348 1.00 83.75 77 ASP A C 1
ATOM 594 O O . ASP A 1 77 ? -4.716 7.975 3.129 1.00 83.75 77 ASP A O 1
ATOM 598 N N . PRO A 1 78 ? -4.638 6.612 4.883 1.00 82.31 78 PRO A N 1
ATOM 599 C CA . PRO A 1 78 ? -4.952 5.469 4.040 1.00 82.31 78 PRO A CA 1
ATOM 600 C C . PRO A 1 78 ? -6.401 5.497 3.561 1.00 82.31 78 PRO A C 1
ATOM 602 O O . PRO A 1 78 ? -7.339 5.537 4.359 1.00 82.31 78 PRO A O 1
ATOM 605 N N . TRP A 1 79 ? -6.587 5.355 2.249 1.00 83.00 79 TRP A N 1
ATOM 606 C CA . TRP A 1 79 ? -7.887 5.454 1.597 1.00 83.00 79 TRP A CA 1
ATOM 607 C C . TRP A 1 79 ? -8.307 4.122 0.959 1.00 83.00 79 TRP A C 1
ATOM 609 O O . TRP A 1 79 ? -7.779 3.711 -0.082 1.00 83.00 79 TRP A O 1
ATOM 619 N N . LEU A 1 80 ? -9.278 3.425 1.574 1.00 79.56 80 LEU A N 1
ATOM 620 C CA . LEU A 1 80 ? -9.822 2.155 1.065 1.00 79.56 80 LEU A CA 1
ATOM 621 C C . LEU A 1 80 ? -11.383 2.119 1.054 1.00 79.56 80 LEU A C 1
ATOM 623 O O . LEU A 1 80 ? -11.995 1.613 1.995 1.00 79.56 80 LEU A O 1
ATOM 627 N N . PRO A 1 81 ? -12.059 2.581 -0.023 1.00 70.44 81 PRO A N 1
ATOM 628 C CA . PRO A 1 81 ? -13.521 2.808 -0.115 1.00 70.44 81 PRO A CA 1
ATOM 629 C C . PRO A 1 81 ? -14.464 1.604 -0.130 1.00 70.44 81 PRO A C 1
ATOM 631 O O . PRO A 1 81 ? -15.673 1.794 0.006 1.00 70.44 81 PRO A O 1
ATOM 634 N N . SER A 1 82 ? -14.002 0.397 -0.467 1.00 69.31 82 SER A N 1
ATOM 635 C CA . SER A 1 82 ? -14.918 -0.657 -0.941 1.00 69.31 82 SER A CA 1
ATOM 636 C C . SER A 1 82 ? -14.560 -2.052 -0.447 1.00 69.31 82 SER A C 1
ATOM 638 O O . SER A 1 82 ? -13.737 -2.728 -1.068 1.00 69.31 82 SER A O 1
ATOM 640 N N . ARG A 1 83 ? -15.244 -2.516 0.616 1.00 68.75 83 ARG A N 1
ATOM 641 C CA . ARG A 1 83 ? -15.056 -3.837 1.258 1.00 68.75 83 ARG A CA 1
ATOM 642 C C . ARG A 1 83 ? -13.572 -4.215 1.404 1.00 68.75 83 ARG A C 1
ATOM 644 O O . ARG A 1 83 ? -13.169 -5.265 0.890 1.00 68.75 83 ARG A O 1
ATOM 651 N N . PRO A 1 84 ? -12.746 -3.353 2.017 1.00 73.00 84 PRO A N 1
ATOM 652 C CA . PRO A 1 84 ? -11.336 -3.653 2.185 1.00 73.00 84 PRO A CA 1
ATOM 653 C C . PRO A 1 84 ? -11.138 -4.801 3.174 1.00 73.00 84 PRO A C 1
ATOM 655 O O . PRO A 1 84 ? -11.835 -4.888 4.189 1.00 73.00 84 PRO A O 1
ATOM 658 N N . LEU A 1 85 ? -10.155 -5.654 2.883 1.00 80.00 85 LEU A N 1
ATOM 659 C CA . LEU A 1 85 ? -9.540 -6.527 3.872 1.00 80.00 85 LEU A CA 1
ATOM 660 C C . LEU A 1 85 ? -8.130 -5.997 4.129 1.00 80.00 85 LEU A C 1
ATOM 662 O O . LEU A 1 85 ? -7.223 -6.186 3.314 1.00 80.00 85 LEU A O 1
ATOM 666 N N . ALA A 1 86 ? -7.976 -5.264 5.226 1.00 77.94 86 ALA A N 1
ATOM 667 C CA . ALA A 1 86 ? -6.763 -4.520 5.522 1.00 77.94 86 ALA A CA 1
ATOM 668 C C . ALA A 1 86 ? -6.174 -4.942 6.871 1.00 77.94 86 ALA A C 1
ATOM 670 O O . ALA A 1 86 ? -6.873 -5.027 7.878 1.00 77.94 86 ALA A O 1
ATOM 671 N N . ALA A 1 87 ? -4.873 -5.199 6.904 1.00 82.06 87 ALA A N 1
ATOM 672 C CA . ALA A 1 87 ? -4.139 -5.419 8.142 1.00 82.06 87 ALA A CA 1
ATOM 673 C C . ALA A 1 87 ? -3.078 -4.334 8.286 1.00 82.06 87 ALA A C 1
ATOM 675 O O . ALA A 1 87 ? -2.153 -4.254 7.477 1.00 82.06 87 ALA A O 1
ATOM 676 N N . PHE A 1 88 ? -3.197 -3.528 9.331 1.00 79.94 88 PHE A N 1
ATOM 677 C CA . PHE A 1 88 ? -2.270 -2.457 9.653 1.00 79.94 88 PHE A CA 1
ATOM 678 C C . PHE A 1 88 ? -1.457 -2.860 10.877 1.00 79.94 88 PHE A C 1
ATOM 680 O O . PHE A 1 88 ? -2.005 -3.147 11.942 1.00 79.94 88 PHE A O 1
ATOM 687 N N . LYS A 1 89 ? -0.134 -2.895 10.728 1.00 83.19 89 LYS A N 1
ATOM 688 C CA . LYS A 1 89 ? 0.796 -3.082 11.838 1.00 83.19 89 LYS A CA 1
ATOM 689 C C . LYS A 1 89 ? 1.751 -1.902 11.881 1.00 83.19 89 LYS A C 1
ATOM 691 O O . LYS A 1 89 ? 2.723 -1.872 11.121 1.00 83.19 89 LYS A O 1
ATOM 696 N N . THR A 1 90 ? 1.470 -0.978 12.788 1.00 74.81 90 THR A N 1
ATOM 697 C CA . THR A 1 90 ? 2.181 0.292 12.909 1.00 74.81 90 THR A CA 1
ATOM 698 C C . THR A 1 90 ? 2.623 0.503 14.359 1.00 74.81 90 THR A C 1
ATOM 700 O O . THR A 1 90 ? 1.804 0.847 15.199 1.00 74.81 90 THR A O 1
ATOM 703 N N . PRO A 1 91 ? 3.888 0.207 14.704 1.00 72.12 91 PRO A N 1
ATOM 704 C CA . PRO A 1 91 ? 4.489 0.599 15.979 1.00 72.12 91 PRO A CA 1
ATOM 705 C C . PRO A 1 91 ? 4.423 2.094 16.291 1.00 72.12 91 PRO A C 1
ATOM 707 O O . PRO A 1 91 ? 4.313 2.441 17.459 1.00 72.12 91 PRO A O 1
ATOM 710 N N . GLY A 1 92 ? 4.491 2.958 15.277 1.00 73.00 92 GLY A N 1
ATOM 711 C CA . GLY A 1 92 ? 4.258 4.390 15.440 1.00 73.00 92 GLY A CA 1
ATOM 712 C C . GLY A 1 92 ? 2.811 4.790 15.142 1.00 73.00 92 GLY A C 1
ATOM 713 O O . GLY A 1 92 ? 1.864 4.082 15.486 1.00 73.00 92 GLY A O 1
ATOM 714 N N . CYS A 1 93 ? 2.632 5.949 14.509 1.00 75.62 93 CYS A N 1
ATOM 715 C CA . CYS A 1 93 ? 1.327 6.595 14.380 1.00 75.62 93 CYS A CA 1
ATOM 716 C C . CYS A 1 93 ? 0.530 6.096 13.166 1.00 75.62 93 CYS A C 1
ATOM 718 O O . CYS A 1 93 ? 1.064 6.004 12.061 1.00 75.62 93 CYS A O 1
ATOM 720 N N . LEU A 1 94 ? -0.768 5.857 13.368 1.00 79.12 94 LEU A N 1
ATOM 721 C CA . LEU A 1 94 ? -1.775 5.753 12.313 1.00 79.12 94 LEU A CA 1
ATOM 722 C C . LEU A 1 94 ? -2.643 7.017 12.360 1.00 79.12 94 LEU A C 1
ATOM 724 O O . LEU A 1 94 ? -3.232 7.287 13.406 1.00 79.12 94 LEU A O 1
ATOM 728 N N . GLN A 1 95 ? -2.731 7.771 11.267 1.00 81.00 95 GLN A N 1
ATOM 729 C CA . GLN A 1 95 ? -3.528 9.001 11.200 1.00 81.00 95 GLN A CA 1
ATOM 730 C C . GLN A 1 95 ? -4.541 8.949 10.057 1.00 81.00 95 GLN A C 1
ATOM 732 O O . GLN A 1 95 ? -4.257 8.386 9.001 1.00 81.00 95 GLN A O 1
ATOM 737 N N . ASP A 1 96 ? -5.731 9.481 10.341 1.00 80.81 96 ASP A N 1
ATOM 738 C CA . ASP A 1 96 ? -6.823 9.738 9.396 1.00 80.81 96 ASP A CA 1
ATOM 739 C C . ASP A 1 96 ? -7.170 8.595 8.412 1.00 80.81 96 ASP A C 1
ATOM 741 O O . ASP A 1 96 ? -7.313 8.804 7.207 1.00 80.81 96 ASP A O 1
ATOM 745 N N . PRO A 1 97 ? -7.362 7.344 8.887 1.00 77.31 97 PRO A N 1
ATOM 746 C CA . PRO A 1 97 ? -7.746 6.254 8.003 1.00 77.31 97 PRO A CA 1
ATOM 747 C C . PRO A 1 97 ? -9.184 6.398 7.499 1.00 77.31 97 PRO A C 1
ATOM 749 O O . PRO A 1 97 ? -10.140 6.436 8.278 1.00 77.31 97 PRO A O 1
ATOM 752 N N . TRP A 1 98 ? -9.360 6.350 6.179 1.00 81.56 98 TRP A N 1
ATOM 753 C CA . TRP A 1 98 ? -10.668 6.379 5.537 1.00 81.56 98 TRP A CA 1
ATOM 754 C C . TRP A 1 98 ? -11.044 5.005 4.963 1.00 81.56 98 TRP A C 1
ATOM 756 O O . TRP A 1 98 ? -10.508 4.547 3.951 1.00 81.56 98 TRP A O 1
ATOM 766 N N . LEU A 1 99 ? -11.998 4.332 5.624 1.00 75.06 99 LEU A N 1
ATOM 767 C CA . LEU A 1 99 ? -12.444 2.964 5.307 1.00 75.06 99 LEU A CA 1
ATOM 768 C C . LEU A 1 99 ? -13.978 2.822 5.168 1.00 75.06 99 LEU A C 1
ATOM 770 O O . LEU A 1 99 ? -14.628 2.206 6.020 1.00 75.06 99 LEU A O 1
ATOM 774 N N . PRO A 1 100 ? -14.608 3.358 4.115 1.00 65.62 100 PRO A N 1
ATOM 775 C CA . PRO A 1 100 ? -16.037 3.189 3.904 1.00 65.62 100 PRO A CA 1
ATOM 776 C C . PRO A 1 100 ? -16.430 1.743 3.612 1.00 65.62 100 PRO A C 1
ATOM 778 O O . PRO A 1 100 ? -15.726 0.985 2.947 1.00 65.62 100 PRO A O 1
ATOM 781 N N . SER A 1 101 ? -17.656 1.412 4.016 1.00 53.41 101 SER A N 1
ATOM 782 C CA . SER A 1 101 ? -18.400 0.224 3.583 1.00 53.41 101 SER A CA 1
ATOM 783 C C . SER A 1 101 ? -17.800 -1.126 3.999 1.00 53.41 101 SER A C 1
ATOM 785 O O . SER A 1 101 ? -17.018 -1.739 3.270 1.00 53.41 101 SER A O 1
ATOM 787 N N . ARG A 1 102 ?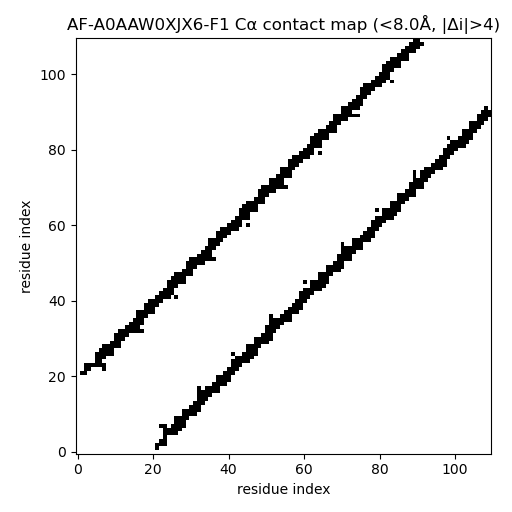 -18.287 -1.660 5.132 1.00 62.06 102 ARG A N 1
ATOM 788 C CA . ARG A 1 102 ? -17.992 -3.016 5.652 1.00 62.06 102 ARG A CA 1
ATOM 789 C C . ARG A 1 102 ? -16.497 -3.393 5.583 1.00 62.06 102 ARG A C 1
ATOM 791 O O . ARG A 1 102 ? -16.167 -4.414 4.968 1.00 62.06 102 ARG A O 1
ATOM 798 N N . PRO A 1 103 ? -15.594 -2.587 6.165 1.00 69.19 103 PRO A N 1
ATOM 799 C CA . PRO A 1 103 ? -14.191 -2.956 6.244 1.00 69.19 103 PRO A CA 1
ATOM 800 C C . PRO A 1 103 ? -13.996 -4.154 7.182 1.00 69.19 103 PRO A C 1
ATOM 802 O O . PRO A 1 103 ? -14.582 -4.216 8.261 1.00 69.19 103 PRO A O 1
ATOM 805 N N . LEU A 1 104 ? -13.137 -5.090 6.781 1.00 74.75 104 LEU A N 1
ATOM 806 C CA . LEU A 1 104 ? -12.471 -6.015 7.696 1.00 74.75 104 LEU A CA 1
ATOM 807 C C . LEU A 1 104 ? -11.057 -5.480 7.900 1.00 74.75 104 LEU A C 1
ATOM 809 O O . LEU A 1 104 ? -10.142 -5.803 7.142 1.00 74.75 104 LEU A O 1
ATOM 813 N N . ALA A 1 105 ? -10.915 -4.602 8.889 1.00 73.25 105 ALA A N 1
ATOM 814 C CA . ALA A 1 105 ? -9.647 -3.983 9.233 1.00 73.25 105 ALA A CA 1
ATOM 815 C C . ALA A 1 105 ? -9.146 -4.504 10.583 1.00 73.25 105 ALA A C 1
ATOM 817 O O . ALA A 1 105 ? -9.873 -4.477 11.574 1.00 73.25 105 ALA A O 1
ATOM 818 N N . ALA A 1 106 ? -7.902 -4.974 10.617 1.00 77.81 106 ALA A N 1
ATOM 819 C CA . ALA A 1 106 ? -7.202 -5.316 11.847 1.00 77.81 106 ALA A CA 1
ATOM 820 C C . ALA A 1 106 ? -6.074 -4.309 12.066 1.00 77.81 106 ALA A C 1
ATOM 822 O O . ALA A 1 106 ? -5.160 -4.215 11.245 1.00 77.81 106 ALA A O 1
ATOM 823 N N . PHE A 1 107 ? -6.134 -3.580 13.175 1.00 75.62 107 PHE A N 1
ATOM 824 C CA . PHE A 1 107 ? -5.105 -2.628 13.572 1.00 75.62 107 PHE A CA 1
ATOM 825 C C . PHE A 1 107 ? -4.306 -3.208 14.731 1.00 75.62 107 PHE A C 1
ATOM 827 O O . PHE A 1 107 ? -4.873 -3.694 15.709 1.00 75.62 107 PHE A O 1
ATOM 834 N N . LYS A 1 108 ? -2.980 -3.183 14.610 1.00 74.12 108 LYS A N 1
ATOM 835 C CA . LYS A 1 108 ? -2.070 -3.545 15.691 1.00 74.12 108 LYS A CA 1
ATOM 836 C C . LYS A 1 108 ? -1.015 -2.464 15.863 1.00 74.12 108 LYS A C 1
ATOM 838 O O . LYS A 1 108 ? -0.016 -2.444 15.139 1.00 74.12 108 LYS A O 1
ATOM 843 N N . THR A 1 109 ? -1.249 -1.633 16.864 1.00 63.31 109 THR A N 1
ATOM 844 C CA . THR A 1 109 ? -0.277 -0.751 17.503 1.00 63.31 109 THR A CA 1
ATOM 845 C C . THR A 1 109 ? 0.190 -1.466 18.786 1.00 63.31 109 THR A C 1
ATOM 847 O O . THR A 1 109 ? -0.670 -1.818 19.596 1.00 63.31 109 THR A O 1
ATOM 850 N N . PRO A 1 110 ? 1.469 -1.862 18.927 1.00 58.09 110 PRO A N 1
ATOM 851 C CA . PRO A 1 110 ? 2.024 -2.286 20.213 1.00 58.09 110 PRO A CA 1
ATOM 852 C C . PRO A 1 110 ? 1.913 -1.195 21.282 1.00 58.09 110 PRO A C 1
ATOM 854 O O . PRO A 1 110 ? 1.858 -0.004 20.904 1.00 58.09 110 PRO A O 1
#